Protein AF-A0A1B6JFE4-F1 (afdb_monomer)

InterPro domains:
  IPR000640 Elongation factor EFG, domain V-like [PF00679] (64-147)
  IPR006297 Elongation factor 4 [PTHR43512] (1-149)
  IPR035647 EF-G domain III/V-like [SSF54980] (64-147)
  IPR035654 Elongation factor 4, domain IV [cd03709] (66-145)

Sequence (149 aa):
GLLHLEVFNQRLEQEYGAEALMTAPSVPYRVTIKGKKNIAKYKTSELIISDPSKLPDINIINNISEPIVTGKIITPYKYMNSIMMLCGERRGLLNKTENLDESRVTLTYQLPLNEIIVDFHDKVKSLSSGFASFDYEDCGYQVSKLVKL

Mean predicted aligned error: 10.86 Å

Solvent-accessible surface area (backbone atoms only — not comparable to full-atom values): 8571 Å² total; per-residue (Å²): 109,73,72,64,52,54,57,50,49,56,47,36,38,74,75,66,72,47,84,80,85,80,70,81,87,65,62,61,29,39,37,33,56,48,55,74,72,50,32,64,71,66,73,42,56,64,45,81,42,52,49,84,84,73,58,73,61,72,92,38,50,68,48,41,23,42,43,28,24,40,33,40,36,39,32,40,58,93,36,43,66,64,52,52,51,54,37,50,76,43,69,32,44,82,74,47,79,46,75,77,50,101,59,32,33,36,39,33,28,40,28,44,43,78,54,49,77,58,67,37,68,58,49,48,24,60,72,37,76,61,62,35,48,78,48,73,43,87,63,53,69,44,84,44,94,78,74,90,127

Organism: NCBI:txid320908

Radius of gyration: 19.44 Å; Cα contacts (8 Å, |Δi|>4): 237; chains: 1; bounding box: 42×46×51 Å

pLDDT: mean 78.32, std 12.85, range [37.72, 93.81]

Nearest PDB structures (foldseek):
  2ywf-assembly1_A  TM=8.695E-01  e=1.682E-14  Aquifex aeolicus VF5
  2ywg-assembly1_A  TM=8.719E-01  e=2.518E-14  Aquifex aeolicus VF5
  2ywe-assembly1_A  TM=8.720E-01  e=4.227E-14  Aquifex aeolicus VF5
  8xsx-assembly1_CB  TM=9.341E-01  e=5.672E-07  Homo sapiens
  8q87-assembly1_A  TM=9.202E-01  e=6.364E-07  Gallus gallus

Secondary structure (DSSP, 8-state):
-HHHHHHHHHHHHHHH------PPPPP-EEEEEPSHHHHHHHSSSEEEES-GGGPPPGGGEEEEEEEEEEEEEEEEHHHHHHHHHHHHHTTPEEEEEEEEETTEEEEEEEEEHHHHTTTHHHHHHHHTTT--EEEEEEEEEEEE-----

Structure (mmCIF, N/CA/C/O backbone):
data_AF-A0A1B6JFE4-F1
#
_entry.id   AF-A0A1B6JFE4-F1
#
loop_
_atom_site.group_PDB
_atom_site.id
_atom_site.type_symbol
_atom_si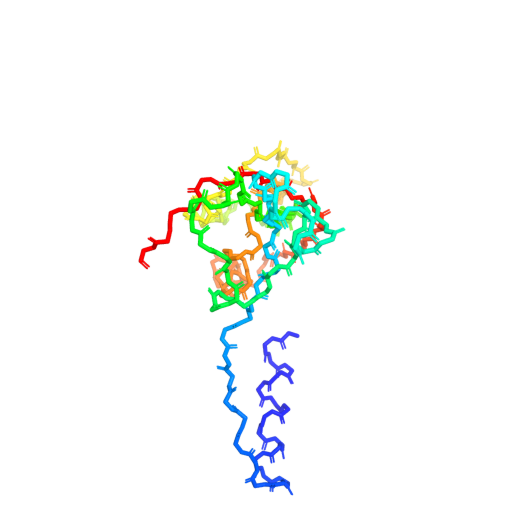te.label_atom_id
_atom_site.label_alt_id
_atom_site.label_comp_id
_atom_site.label_asym_id
_atom_site.label_entity_id
_atom_site.label_seq_id
_atom_site.pdbx_PDB_ins_code
_atom_site.Cartn_x
_atom_site.Cartn_y
_atom_site.Cartn_z
_atom_site.occupancy
_atom_site.B_iso_or_equiv
_atom_site.auth_seq_id
_atom_site.auth_comp_id
_atom_site.auth_asym_id
_atom_site.auth_atom_id
_atom_site.pdbx_PDB_model_num
ATOM 1 N N . GLY A 1 1 ? 4.859 -15.214 -3.656 1.00 51.06 1 GLY A N 1
ATOM 2 C CA . GLY A 1 1 ? 4.406 -14.521 -4.883 1.00 51.06 1 GLY A CA 1
ATOM 3 C C . GLY A 1 1 ? 3.245 -15.279 -5.497 1.00 51.06 1 GLY A C 1
ATOM 4 O O . GLY A 1 1 ? 3.147 -16.468 -5.216 1.00 51.06 1 GLY A O 1
ATOM 5 N N . LEU A 1 2 ? 2.402 -14.622 -6.305 1.00 51.53 2 LEU A N 1
ATOM 6 C CA . LEU A 1 2 ? 1.176 -15.209 -6.882 1.00 51.53 2 LEU A CA 1
ATOM 7 C C . LEU A 1 2 ? 1.411 -16.562 -7.584 1.00 51.53 2 LEU A C 1
ATOM 9 O O . LEU A 1 2 ? 0.717 -17.526 -7.286 1.00 51.53 2 LEU A O 1
ATOM 13 N N . LEU A 1 3 ? 2.487 -16.684 -8.369 1.00 56.19 3 LEU A N 1
ATOM 14 C CA . LEU A 1 3 ? 2.892 -17.937 -9.034 1.00 56.19 3 LEU A CA 1
ATOM 15 C C . LEU A 1 3 ? 3.169 -19.111 -8.079 1.00 56.19 3 LEU A C 1
ATOM 17 O O . LEU A 1 3 ? 2.919 -20.264 -8.409 1.00 56.19 3 LEU A O 1
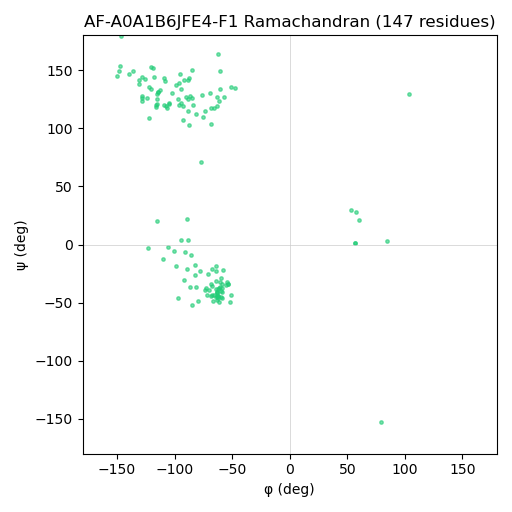ATOM 21 N N . HIS A 1 4 ? 3.694 -18.839 -6.884 1.00 60.16 4 HIS A N 1
ATOM 22 C CA . HIS A 1 4 ? 3.942 -19.889 -5.889 1.00 60.16 4 HIS A CA 1
ATOM 23 C C . HIS A 1 4 ? 2.632 -20.431 -5.304 1.00 60.16 4 HIS A C 1
ATOM 25 O O . HIS A 1 4 ? 2.576 -21.561 -4.830 1.00 60.16 4 HIS A O 1
ATOM 31 N N . LEU A 1 5 ? 1.591 -19.603 -5.330 1.00 64.06 5 LEU A N 1
ATOM 32 C CA . LEU A 1 5 ? 0.302 -19.864 -4.718 1.00 64.06 5 LEU A CA 1
ATOM 33 C C . LEU A 1 5 ? -0.605 -20.653 -5.679 1.00 64.06 5 LEU A C 1
ATOM 35 O O . LEU A 1 5 ? -1.264 -21.595 -5.250 1.00 64.06 5 LEU A O 1
ATOM 39 N N . GLU A 1 6 ? -0.537 -20.374 -6.985 1.00 62.72 6 GLU A N 1
ATOM 40 C CA . GLU A 1 6 ? -1.214 -21.175 -8.020 1.00 62.72 6 GLU A CA 1
ATOM 41 C C . GLU A 1 6 ? -0.701 -22.617 -8.080 1.00 62.72 6 GLU A C 1
ATOM 43 O O . GLU A 1 6 ? -1.493 -23.558 -8.058 1.00 62.72 6 GLU A O 1
ATOM 48 N N . VAL A 1 7 ? 0.623 -22.811 -8.091 1.00 71.69 7 VAL A N 1
ATOM 49 C CA . VAL A 1 7 ? 1.217 -24.160 -8.123 1.00 71.69 7 VAL A CA 1
ATOM 50 C C . VAL A 1 7 ? 0.866 -24.941 -6.854 1.00 71.69 7 VAL A C 1
ATOM 52 O O . VAL A 1 7 ? 0.582 -26.136 -6.926 1.00 71.69 7 VAL A O 1
ATOM 55 N N . PHE A 1 8 ? 0.843 -24.274 -5.695 1.00 73.38 8 PHE A N 1
ATOM 56 C CA . PHE A 1 8 ? 0.441 -24.887 -4.430 1.00 73.38 8 PHE A CA 1
ATOM 57 C C . PHE A 1 8 ? -1.023 -25.343 -4.453 1.00 73.38 8 PHE A C 1
ATOM 59 O O . PHE A 1 8 ? -1.299 -26.479 -4.077 1.00 73.38 8 PHE A O 1
ATOM 66 N N . ASN A 1 9 ? -1.937 -24.513 -4.968 1.00 66.75 9 ASN A N 1
ATOM 67 C CA . ASN A 1 9 ? -3.346 -24.882 -5.130 1.00 66.75 9 ASN A CA 1
ATOM 68 C C . ASN A 1 9 ? -3.529 -26.059 -6.088 1.00 66.75 9 ASN A C 1
ATOM 70 O O . ASN A 1 9 ? -4.213 -27.019 -5.746 1.00 66.75 9 ASN A O 1
ATOM 74 N N . GLN A 1 10 ? -2.865 -26.031 -7.247 1.00 73.44 10 GLN A N 1
ATOM 75 C CA . GLN A 1 10 ? -2.969 -27.110 -8.228 1.00 73.44 10 GLN A CA 1
ATOM 76 C C . GLN A 1 10 ? -2.497 -28.452 -7.649 1.00 73.44 10 GLN A C 1
ATOM 78 O O . GLN A 1 10 ? -3.090 -29.494 -7.927 1.00 73.44 10 GLN A O 1
ATOM 83 N N . ARG A 1 11 ? -1.4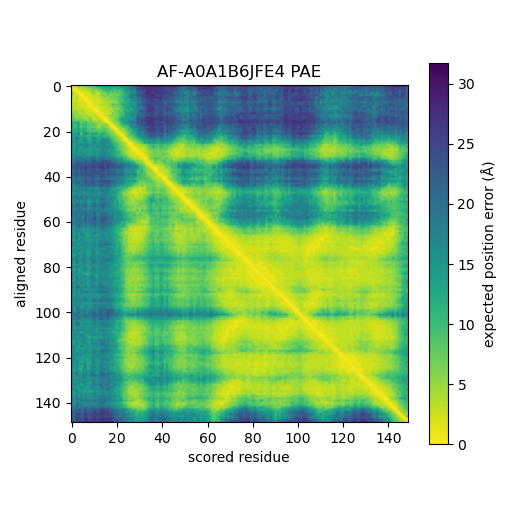54 -28.439 -6.807 1.00 77.00 11 ARG A N 1
ATOM 84 C CA . ARG A 1 11 ? -0.998 -29.644 -6.097 1.00 77.00 11 ARG A CA 1
ATOM 85 C C . ARG A 1 11 ? -1.994 -30.088 -5.023 1.00 77.00 11 ARG A C 1
ATOM 87 O O . ARG A 1 11 ? -2.215 -31.283 -4.887 1.00 77.00 11 ARG A O 1
ATOM 94 N N . LEU A 1 12 ? -2.602 -29.159 -4.285 1.00 77.12 12 LEU A N 1
ATOM 95 C CA . LEU A 1 12 ? -3.586 -29.456 -3.235 1.00 77.12 12 LEU A CA 1
ATOM 96 C C . LEU A 1 12 ? -4.848 -30.122 -3.793 1.00 77.12 12 LEU A C 1
ATOM 98 O O . LEU A 1 12 ? -5.339 -31.101 -3.230 1.00 77.12 12 LEU A O 1
ATOM 102 N N . GLU A 1 13 ? -5.318 -29.632 -4.935 1.00 74.50 13 GLU A N 1
ATOM 103 C CA . GLU A 1 13 ? -6.483 -30.172 -5.630 1.00 74.50 13 GLU A CA 1
ATOM 104 C C . GLU A 1 13 ? -6.192 -31.571 -6.196 1.00 74.50 13 GLU A C 1
ATOM 106 O O . GLU A 1 13 ? -6.980 -32.497 -6.006 1.00 74.50 13 GLU A O 1
ATOM 111 N N . GLN A 1 14 ? -5.017 -31.761 -6.814 1.00 75.44 14 GLN A N 1
ATOM 112 C CA . GLN A 1 14 ? -4.618 -33.045 -7.402 1.00 75.44 14 GLN A CA 1
ATOM 113 C C . GLN A 1 14 ? -4.244 -34.119 -6.372 1.00 75.44 14 GLN A C 1
ATOM 115 O O . GLN A 1 14 ? -4.541 -35.291 -6.593 1.00 75.44 14 GLN A O 1
ATOM 120 N N . GLU A 1 15 ? -3.561 -33.757 -5.282 1.00 80.06 15 GLU A N 1
ATOM 121 C CA . GLU A 1 15 ? -3.053 -34.727 -4.300 1.00 80.06 15 GLU A CA 1
ATOM 122 C C . GLU A 1 15 ? -4.033 -34.993 -3.149 1.00 80.06 15 GLU A C 1
ATOM 124 O O . GLU A 1 15 ? -4.052 -36.105 -2.622 1.00 80.06 15 GLU A O 1
ATOM 129 N N . TYR A 1 16 ? -4.858 -34.012 -2.761 1.00 74.44 16 TYR A N 1
ATOM 130 C CA . TYR A 1 16 ? -5.706 -34.106 -1.563 1.00 74.44 16 TYR A CA 1
ATOM 131 C C . TYR A 1 16 ? -7.202 -33.906 -1.837 1.00 74.44 16 TYR A C 1
ATOM 133 O O . TYR A 1 16 ? -7.998 -34.034 -0.907 1.00 74.44 16 TYR A O 1
ATOM 141 N N . GLY A 1 17 ? -7.607 -33.606 -3.080 1.00 68.75 17 GLY A N 1
ATOM 142 C CA . GLY A 1 17 ? -9.016 -33.397 -3.442 1.00 68.75 17 GLY A CA 1
ATOM 143 C C . GLY A 1 17 ? -9.684 -32.248 -2.679 1.00 68.75 17 GLY A C 1
ATOM 144 O O . GLY A 1 17 ? -10.904 -32.236 -2.529 1.00 68.75 17 GLY A O 1
ATOM 145 N N . ALA A 1 18 ? -8.887 -31.319 -2.144 1.00 59.94 18 ALA A N 1
ATOM 146 C CA . ALA A 1 18 ? -9.358 -30.197 -1.349 1.00 59.94 18 ALA A CA 1
ATOM 147 C C . ALA A 1 18 ? -9.307 -28.914 -2.183 1.00 59.94 18 ALA A C 1
ATOM 149 O O . ALA A 1 18 ? -8.249 -28.511 -2.664 1.00 59.94 18 ALA A O 1
ATOM 150 N N . GLU A 1 19 ? -10.462 -28.271 -2.326 1.00 51.56 19 GLU A N 1
ATOM 151 C CA . GLU A 1 19 ? -10.620 -27.008 -3.040 1.00 51.56 19 GLU A CA 1
ATOM 152 C C . GLU A 1 19 ? -10.373 -25.846 -2.066 1.00 51.56 19 GLU A C 1
ATOM 154 O O . GLU A 1 19 ? -11.088 -25.667 -1.074 1.00 51.56 19 GLU A O 1
ATOM 159 N N . ALA A 1 20 ? -9.316 -25.070 -2.302 1.00 54.72 20 ALA A N 1
ATOM 160 C CA . ALA A 1 20 ? -8.975 -23.930 -1.460 1.00 54.72 20 ALA A CA 1
ATOM 161 C C . ALA A 1 20 ? -9.716 -22.674 -1.944 1.00 54.72 20 ALA A C 1
ATOM 163 O O . ALA A 1 20 ? -9.315 -22.027 -2.911 1.00 54.72 20 ALA A O 1
ATOM 164 N N . LEU A 1 21 ? -10.786 -22.292 -1.241 1.00 48.03 21 LEU A N 1
ATOM 165 C CA . LEU A 1 21 ? -11.446 -21.000 -1.441 1.00 48.03 21 LEU A CA 1
ATOM 166 C C . LEU A 1 21 ? -10.523 -19.871 -0.969 1.00 48.03 21 LEU A C 1
ATOM 168 O O . LEU A 1 21 ? -10.376 -19.615 0.227 1.00 48.03 21 LEU A O 1
ATOM 172 N N . MET A 1 22 ? -9.900 -19.179 -1.919 1.00 50.97 22 MET A N 1
ATOM 173 C CA . MET A 1 22 ? -9.093 -18.001 -1.628 1.00 50.97 22 MET A CA 1
ATOM 174 C C . MET A 1 22 ? -9.977 -16.770 -1.456 1.00 50.97 22 MET A C 1
ATOM 176 O O . MET A 1 22 ? -10.557 -16.254 -2.409 1.00 50.97 22 MET A O 1
ATOM 180 N N . THR A 1 23 ? -10.038 -16.255 -0.234 1.00 53.09 23 THR A N 1
ATOM 181 C CA . THR A 1 23 ? -10.581 -14.923 0.035 1.00 53.09 23 THR A CA 1
ATOM 182 C C . THR A 1 23 ? -9.497 -13.872 -0.166 1.00 53.09 23 THR A C 1
ATOM 184 O O . THR A 1 23 ? -8.318 -14.142 0.075 1.00 53.09 23 THR A O 1
ATOM 187 N N . ALA A 1 24 ? -9.885 -12.657 -0.557 1.00 59.00 24 ALA A N 1
ATOM 188 C CA . ALA A 1 24 ? -8.949 -11.542 -0.644 1.00 59.00 24 ALA A CA 1
ATOM 189 C C . ALA A 1 24 ? -8.160 -11.396 0.676 1.00 59.00 24 ALA A C 1
ATOM 191 O O . ALA A 1 24 ? -8.757 -11.497 1.759 1.00 59.00 24 ALA A O 1
ATOM 192 N N . PRO A 1 25 ? -6.832 -11.186 0.616 1.00 64.62 25 PRO A N 1
ATOM 193 C CA . PRO A 1 25 ? -6.041 -10.979 1.817 1.00 64.62 25 PRO A CA 1
ATOM 194 C C . PRO A 1 25 ? -6.611 -9.781 2.578 1.00 64.62 25 PRO A C 1
ATOM 196 O O . PRO A 1 25 ? -6.833 -8.715 2.011 1.00 64.62 25 PRO A O 1
ATOM 199 N N . SER A 1 26 ? -6.907 -9.969 3.861 1.00 66.38 26 SER A N 1
ATOM 200 C CA . SER A 1 26 ? -7.451 -8.902 4.699 1.00 66.38 26 SER A CA 1
ATOM 201 C C . SER A 1 26 ? -6.323 -8.209 5.450 1.00 66.38 26 SER A C 1
ATOM 203 O O . SER A 1 26 ? -5.451 -8.867 6.021 1.00 66.38 26 SER A O 1
ATOM 205 N N . VAL A 1 27 ? -6.333 -6.877 5.458 1.00 78.25 27 VAL A N 1
ATOM 206 C CA . VAL A 1 27 ? -5.355 -6.093 6.216 1.00 78.25 27 VAL A CA 1
ATOM 207 C C . VAL A 1 27 ? -5.838 -5.876 7.655 1.00 78.25 27 VAL A C 1
ATOM 209 O O . VAL A 1 27 ? -7.035 -5.688 7.882 1.00 78.25 27 VAL A O 1
ATOM 212 N N . PRO A 1 28 ? -4.938 -5.896 8.652 1.00 80.12 28 PRO A N 1
ATOM 213 C CA . PRO A 1 28 ? -5.306 -5.601 10.028 1.00 80.12 28 PRO A CA 1
ATOM 2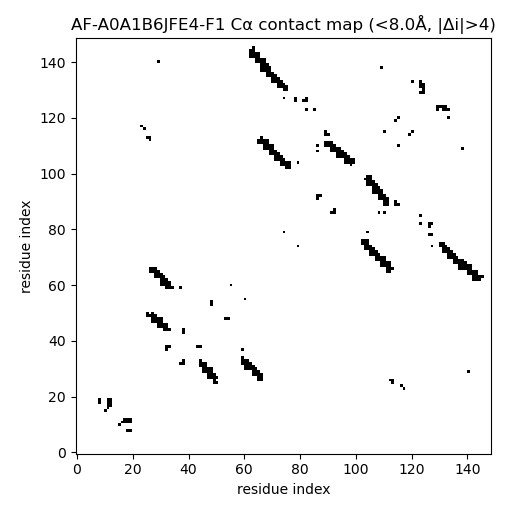14 C C . PRO A 1 28 ? -5.559 -4.099 10.192 1.00 80.12 28 PRO A C 1
ATOM 216 O O . PRO A 1 28 ? -4.640 -3.293 10.089 1.00 80.12 28 PRO A O 1
ATOM 219 N N . TYR A 1 29 ? -6.794 -3.712 10.494 1.00 81.88 29 TYR A N 1
ATOM 220 C CA . TYR A 1 29 ? -7.145 -2.342 10.863 1.00 81.88 29 TYR A CA 1
ATOM 221 C C . TYR A 1 29 ? -6.988 -2.140 12.368 1.00 81.88 29 TYR A C 1
ATOM 223 O O . TYR A 1 29 ? -7.336 -3.012 13.165 1.00 81.88 29 TYR A O 1
ATOM 231 N N . ARG A 1 30 ? -6.501 -0.971 12.784 1.00 81.88 30 ARG A N 1
ATOM 232 C CA . ARG A 1 30 ? -6.498 -0.572 14.197 1.00 81.88 30 ARG A CA 1
ATOM 233 C C . ARG A 1 30 ? -7.692 0.316 14.478 1.00 81.88 30 ARG A C 1
ATOM 235 O O . ARG A 1 30 ? -7.874 1.335 13.829 1.00 81.88 30 ARG A O 1
ATOM 242 N N . VAL A 1 31 ? -8.494 -0.059 15.462 1.00 81.00 31 VAL A N 1
ATOM 243 C CA . VAL A 1 31 ? -9.698 0.672 15.846 1.00 81.00 31 VAL A CA 1
ATOM 244 C C . VAL A 1 31 ? -9.531 1.187 17.265 1.00 81.00 31 VAL A C 1
ATOM 246 O O . VAL A 1 31 ? -9.364 0.411 18.207 1.00 81.00 31 VAL A O 1
ATOM 249 N N . THR A 1 32 ? -9.592 2.505 17.425 1.00 78.81 32 THR A N 1
ATOM 250 C CA . THR A 1 32 ? -9.591 3.151 18.739 1.00 78.81 32 THR A CA 1
ATOM 251 C C . THR A 1 32 ? -11.027 3.263 19.236 1.00 78.81 32 THR A C 1
ATOM 253 O O . THR A 1 32 ? -11.875 3.836 18.551 1.00 78.81 32 THR A O 1
ATOM 256 N N . ILE A 1 33 ? -11.313 2.750 20.433 1.00 78.81 33 ILE A N 1
ATOM 257 C CA . ILE A 1 33 ? -12.666 2.743 21.011 1.00 78.81 33 ILE A CA 1
ATOM 258 C C . ILE A 1 33 ? -12.892 3.994 21.871 1.00 78.81 33 ILE A C 1
ATOM 260 O O . ILE A 1 33 ? -12.020 4.409 22.635 1.00 78.81 33 ILE A O 1
ATOM 264 N N . LYS A 1 34 ? -14.096 4.572 21.813 1.00 72.81 34 LYS A N 1
ATOM 265 C CA . LYS A 1 34 ? -14.549 5.669 22.677 1.00 72.81 34 LYS A CA 1
ATOM 266 C C . LYS A 1 34 ? -15.411 5.153 23.839 1.00 72.81 34 LYS A C 1
ATOM 268 O O . LYS A 1 34 ? -16.318 4.336 23.669 1.00 72.81 34 LYS A O 1
ATOM 273 N N . GLY A 1 35 ? -15.171 5.703 25.032 1.00 64.25 35 GLY A N 1
ATOM 274 C CA . GLY A 1 35 ? -16.034 5.556 26.212 1.00 64.25 35 GLY A CA 1
ATOM 275 C C . GLY A 1 35 ? -15.520 4.584 27.284 1.00 64.25 35 GLY A C 1
ATOM 276 O O . GLY A 1 35 ? -15.227 3.422 27.011 1.00 64.25 35 GLY A O 1
ATOM 277 N N . LYS A 1 36 ? -15.491 5.043 28.548 1.00 60.50 36 LYS A N 1
ATOM 278 C CA . LYS A 1 36 ? -14.998 4.281 29.719 1.00 60.50 36 LYS A CA 1
ATOM 279 C C . LYS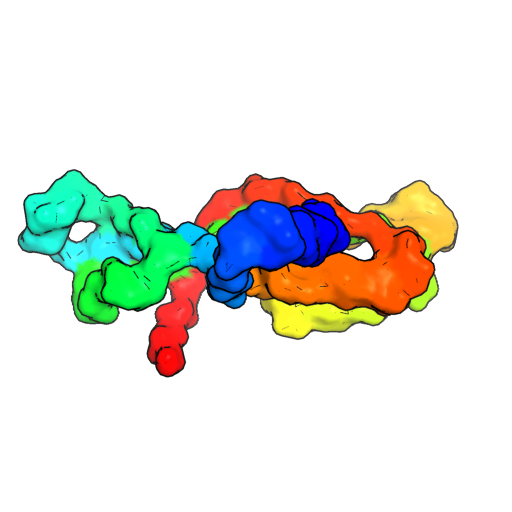 A 1 36 ? -15.693 2.922 29.918 1.00 60.50 36 LYS A C 1
ATOM 281 O O . LYS A 1 36 ? -15.036 1.967 30.313 1.00 60.50 36 LYS A O 1
ATOM 286 N N . LYS A 1 37 ? -16.994 2.812 29.608 1.00 60.66 37 LYS A N 1
ATOM 287 C CA . LYS A 1 37 ? -17.754 1.545 29.697 1.00 60.66 37 LYS A CA 1
ATOM 288 C C . LYS A 1 37 ? -17.299 0.503 28.666 1.00 60.66 37 LYS A C 1
ATOM 290 O O . LYS A 1 37 ? -17.258 -0.680 28.980 1.00 60.66 37 LYS A O 1
ATOM 295 N N . ASN A 1 38 ? -16.915 0.936 27.466 1.00 59.50 38 ASN A N 1
ATOM 296 C CA . ASN A 1 38 ? -16.466 0.036 26.403 1.00 59.50 38 ASN A CA 1
ATOM 297 C C . ASN A 1 38 ? -14.999 -0.362 26.585 1.00 59.50 38 ASN A C 1
ATOM 299 O O . ASN A 1 38 ? -14.668 -1.525 26.392 1.00 59.50 38 ASN A O 1
ATOM 303 N N . ILE A 1 39 ? -14.148 0.556 27.058 1.00 60.12 39 ILE A N 1
ATOM 304 C CA . ILE A 1 39 ? -12.757 0.247 27.435 1.00 60.12 39 ILE A CA 1
ATOM 305 C C . ILE A 1 39 ? -12.727 -0.776 28.585 1.00 60.12 39 ILE A C 1
ATOM 307 O O . ILE A 1 39 ? -11.918 -1.696 28.566 1.00 60.12 39 ILE A O 1
ATOM 311 N N . ALA A 1 40 ? -13.658 -0.692 29.544 1.00 60.09 40 ALA A N 1
ATOM 312 C CA . ALA A 1 40 ? -13.809 -1.706 30.591 1.00 60.09 40 ALA A CA 1
ATOM 313 C C . ALA A 1 40 ? -14.317 -3.063 30.055 1.00 60.09 40 ALA A C 1
ATOM 315 O O . ALA A 1 40 ? -13.901 -4.108 30.550 1.00 60.09 40 ALA A O 1
ATOM 316 N N . LYS A 1 41 ? -15.183 -3.059 29.028 1.00 61.34 41 LYS A N 1
ATOM 317 C CA . LYS A 1 41 ? -15.721 -4.274 28.387 1.00 61.34 41 LYS A CA 1
ATOM 318 C C . LYS A 1 41 ? -14.677 -5.004 27.536 1.00 61.34 41 LYS A C 1
ATOM 320 O O . LYS A 1 41 ? -14.585 -6.224 27.611 1.00 61.34 41 LYS A O 1
ATOM 325 N N . TYR A 1 42 ? -13.889 -4.269 26.753 1.00 61.91 42 TYR A N 1
ATOM 326 C CA . TYR A 1 42 ? -12.853 -4.830 25.879 1.00 61.91 42 TYR A CA 1
ATOM 327 C C . TYR A 1 42 ? -11.475 -4.925 26.551 1.00 61.91 42 TYR A C 1
ATOM 329 O O . TYR A 1 42 ? -10.560 -5.493 25.966 1.00 61.91 42 TYR A O 1
ATOM 337 N N . LYS A 1 43 ? -11.313 -4.386 27.771 1.00 64.62 43 LYS A N 1
ATOM 338 C CA . LYS A 1 43 ? -10.051 -4.282 28.540 1.00 64.62 43 LYS A CA 1
ATOM 339 C C . LYS A 1 43 ? -8.899 -3.552 27.832 1.00 64.62 43 LYS A C 1
ATOM 341 O O . LYS A 1 43 ? -7.829 -3.413 28.414 1.00 64.62 43 LYS A O 1
ATOM 346 N N . THR A 1 44 ? -9.114 -3.060 26.616 1.00 66.56 44 THR A N 1
ATOM 347 C CA . THR A 1 44 ? -8.144 -2.327 25.802 1.00 66.56 44 THR A CA 1
ATOM 348 C C . THR A 1 44 ? -8.814 -1.114 25.160 1.00 66.56 44 THR A C 1
ATOM 350 O O . THR A 1 44 ? -10.017 -1.120 24.884 1.00 66.56 44 THR A O 1
ATOM 353 N N . SER A 1 45 ? -8.039 -0.054 24.939 1.00 70.31 45 SER A N 1
ATOM 354 C CA . SER A 1 45 ? -8.447 1.135 24.182 1.00 70.31 45 SER A CA 1
ATOM 355 C C . SER A 1 45 ? -8.306 0.954 22.668 1.00 70.31 45 SER A C 1
ATOM 357 O O . SER A 1 45 ? -8.912 1.709 21.907 1.00 70.31 45 SER A O 1
ATOM 359 N N . GLU A 1 46 ? -7.528 -0.042 22.240 1.00 71.06 46 GLU A N 1
ATOM 360 C CA . GLU A 1 46 ? -7.198 -0.311 20.841 1.00 71.06 46 GLU A CA 1
ATOM 361 C C . GLU A 1 46 ? -7.478 -1.775 20.498 1.00 71.06 46 GLU A C 1
ATOM 363 O O . GLU A 1 46 ? -7.003 -2.685 21.181 1.00 71.06 46 GLU A O 1
ATOM 368 N N . 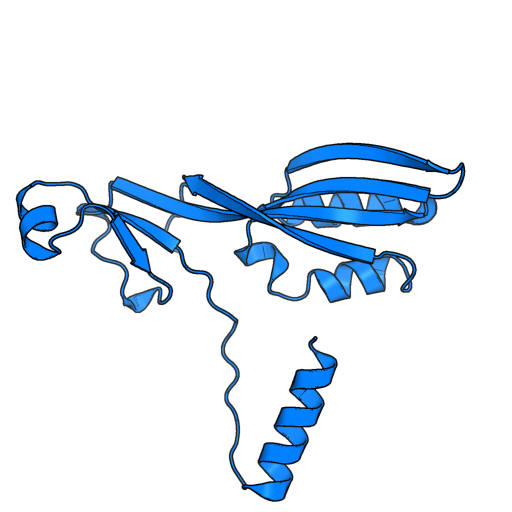LEU A 1 47 ? -8.247 -1.998 19.434 1.00 78.12 47 LEU A N 1
ATOM 369 C CA . LEU A 1 47 ? -8.531 -3.320 18.883 1.00 78.12 47 LEU A CA 1
ATOM 370 C C . LEU A 1 47 ? -7.881 -3.447 17.510 1.00 78.12 47 LEU A C 1
ATOM 372 O O . LEU A 1 47 ? -8.033 -2.566 16.666 1.00 78.12 47 LEU A O 1
ATOM 376 N N . ILE A 1 48 ? -7.190 -4.561 17.280 1.00 79.62 48 ILE A N 1
ATOM 377 C CA . ILE A 1 48 ? -6.713 -4.937 15.950 1.00 79.62 48 ILE A CA 1
ATOM 378 C C . ILE A 1 48 ? -7.778 -5.836 15.332 1.00 79.62 48 ILE A C 1
ATOM 380 O O . ILE A 1 48 ? -8.104 -6.890 15.877 1.00 79.62 48 ILE A O 1
ATOM 384 N N . ILE A 1 49 ? -8.335 -5.399 14.211 1.00 78.38 49 ILE A N 1
ATOM 385 C CA . ILE A 1 49 ? -9.432 -6.061 13.522 1.00 78.38 49 ILE A CA 1
ATOM 386 C C . ILE A 1 49 ? -8.977 -6.374 12.106 1.00 78.38 49 ILE A C 1
ATOM 388 O O . ILE A 1 49 ? -8.828 -5.483 11.279 1.00 78.38 49 ILE A O 1
ATOM 392 N N . SER A 1 50 ? -8.756 -7.652 11.835 1.00 73.12 50 SER A N 1
ATOM 393 C CA . SER A 1 50 ? -8.509 -8.163 10.486 1.00 73.12 50 SER A CA 1
ATOM 394 C C . SER A 1 50 ? -9.796 -8.546 9.758 1.00 73.12 50 SER A C 1
ATOM 396 O O . SER A 1 50 ? -9.798 -8.599 8.537 1.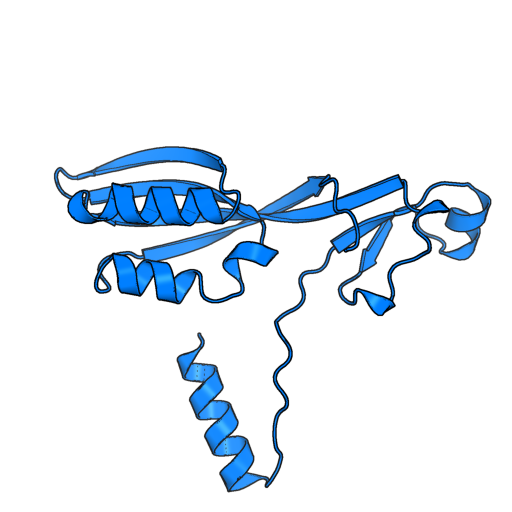00 73.12 50 SER A O 1
ATOM 398 N N . ASP A 1 51 ? -10.891 -8.792 10.486 1.00 70.44 51 ASP A N 1
ATOM 399 C CA . ASP A 1 51 ? -12.165 -9.220 9.906 1.00 70.44 51 ASP A CA 1
ATOM 400 C C . ASP A 1 51 ? -13.214 -8.099 9.982 1.00 70.44 51 ASP A C 1
ATOM 402 O O . ASP A 1 51 ? -13.567 -7.672 11.089 1.00 70.44 51 ASP A O 1
ATOM 406 N N . PRO A 1 52 ? -13.759 -7.630 8.847 1.00 68.88 52 PRO A N 1
ATOM 407 C CA . PRO A 1 52 ? -14.726 -6.535 8.832 1.00 68.88 52 PRO A CA 1
ATOM 408 C C . PRO A 1 52 ? -16.043 -6.870 9.553 1.00 68.88 52 PRO A C 1
ATOM 410 O O . PRO A 1 52 ? -16.771 -5.956 9.942 1.00 68.88 52 PRO A O 1
ATOM 413 N N . SER A 1 53 ? -16.353 -8.149 9.788 1.00 70.31 53 SER A N 1
ATOM 414 C CA . SER A 1 53 ? -17.539 -8.579 10.546 1.00 70.31 53 SER A CA 1
ATOM 415 C C . SER A 1 53 ? -17.354 -8.422 12.054 1.00 70.31 53 SER A C 1
ATOM 417 O O . SER A 1 53 ? -18.330 -8.315 12.793 1.00 70.31 53 SER A O 1
ATOM 419 N N . LYS A 1 54 ? -16.102 -8.389 12.524 1.00 71.19 54 LYS A N 1
ATOM 420 C CA . LYS A 1 54 ? -15.752 -8.191 13.938 1.00 71.19 54 LYS A CA 1
ATOM 421 C C . LYS A 1 54 ? -15.614 -6.714 14.313 1.00 71.19 54 LYS A C 1
ATOM 423 O O . LYS A 1 54 ? -15.254 -6.416 15.452 1.00 71.19 54 LYS A O 1
ATOM 428 N N . LEU A 1 55 ? -15.892 -5.797 13.381 1.00 70.06 55 LEU A N 1
ATOM 429 C CA . LEU A 1 55 ? -15.916 -4.363 13.657 1.00 70.06 55 LEU A CA 1
ATOM 430 C C . LEU A 1 55 ? -16.992 -4.046 14.711 1.00 70.06 55 LEU A C 1
ATOM 432 O O . LEU A 1 55 ? -18.162 -4.370 14.497 1.00 70.06 55 LEU A O 1
ATOM 436 N N . PRO A 1 56 ? -16.626 -3.407 15.836 1.00 70.06 56 PRO A N 1
ATOM 437 C CA . PRO A 1 56 ? -17.598 -2.904 16.792 1.00 70.06 56 PRO A CA 1
ATOM 438 C C . PRO A 1 56 ? -18.506 -1.833 16.166 1.00 70.06 56 PRO A C 1
ATOM 440 O O . PRO A 1 56 ? -18.181 -1.247 15.135 1.00 70.06 56 PRO A O 1
ATOM 443 N N . ASP A 1 57 ? -19.633 -1.545 16.820 1.00 73.31 57 ASP A N 1
ATOM 444 C CA . ASP A 1 57 ? -20.558 -0.482 16.415 1.00 73.31 57 ASP A CA 1
ATOM 445 C C . ASP A 1 57 ? -19.843 0.845 16.110 1.00 73.31 57 ASP A C 1
ATOM 447 O O . ASP A 1 57 ? -19.039 1.329 16.907 1.00 73.31 57 ASP A O 1
ATOM 451 N N . ILE A 1 58 ? -20.204 1.496 15.001 1.00 70.25 58 ILE A N 1
ATOM 452 C CA . ILE A 1 58 ? -19.635 2.793 14.584 1.00 70.25 58 ILE A CA 1
ATOM 453 C C . ILE A 1 58 ? -19.756 3.852 15.692 1.00 70.25 58 ILE A C 1
ATOM 455 O O . ILE A 1 58 ? -18.856 4.667 15.868 1.00 70.25 58 ILE A O 1
ATOM 459 N N . ASN A 1 59 ? -20.815 3.794 16.506 1.00 70.94 59 ASN A N 1
ATOM 460 C CA . ASN A 1 59 ? -21.027 4.711 17.632 1.00 70.94 59 ASN A CA 1
ATOM 461 C C . ASN A 1 59 ? -19.971 4.601 18.743 1.00 70.94 59 ASN A C 1
ATOM 463 O O . ASN A 1 59 ? -19.795 5.541 19.520 1.00 70.94 59 ASN A O 1
ATOM 467 N N . ILE A 1 60 ? -19.285 3.459 18.853 1.00 73.75 60 ILE A N 1
ATOM 468 C CA . ILE A 1 60 ? -18.229 3.246 19.849 1.00 73.75 60 ILE A CA 1
ATOM 469 C C . ILE A 1 60 ? -16.828 3.406 19.258 1.00 73.75 60 ILE A C 1
ATOM 471 O O . ILE A 1 60 ? -15.857 3.394 20.011 1.00 73.75 60 ILE A O 1
ATOM 475 N N . ILE A 1 61 ? -16.705 3.596 17.945 1.00 74.38 61 ILE A N 1
ATOM 476 C CA . ILE A 1 61 ? -15.431 3.818 17.265 1.00 74.38 61 ILE A CA 1
ATOM 477 C C . ILE A 1 61 ? -15.078 5.306 17.326 1.00 74.38 61 ILE A C 1
ATOM 479 O O . ILE A 1 61 ? -15.863 6.168 16.947 1.00 74.38 61 ILE A O 1
ATOM 483 N N . ASN A 1 62 ? -13.879 5.615 17.818 1.00 76.12 62 ASN A N 1
ATOM 484 C CA . ASN A 1 62 ? -13.326 6.964 17.775 1.00 76.12 62 ASN A CA 1
ATOM 485 C C . ASN A 1 62 ? -12.626 7.221 16.440 1.00 76.12 62 ASN A C 1
ATOM 487 O O . ASN A 1 62 ? -12.913 8.212 15.784 1.00 76.12 62 ASN A O 1
ATOM 491 N N . ASN A 1 63 ? -11.711 6.323 16.064 1.00 76.50 63 ASN A N 1
ATOM 492 C CA . ASN A 1 63 ? -10.909 6.401 14.848 1.00 76.50 63 ASN A CA 1
ATOM 493 C C . ASN A 1 63 ? -10.595 4.992 14.339 1.00 76.50 63 ASN A C 1
ATOM 495 O O . ASN A 1 63 ? -10.442 4.061 15.134 1.00 76.50 63 ASN A O 1
ATOM 499 N N . ILE A 1 64 ? -10.462 4.869 13.021 1.00 81.00 64 ILE A N 1
ATOM 500 C CA . ILE A 1 64 ? -9.963 3.673 12.347 1.00 81.00 64 ILE A CA 1
ATOM 501 C C . ILE A 1 64 ? -8.646 4.066 11.685 1.00 81.00 64 ILE A C 1
ATOM 503 O O . ILE A 1 64 ? -8.564 5.088 11.006 1.00 81.00 64 ILE A O 1
ATOM 507 N N . SER A 1 65 ? -7.615 3.266 11.896 1.00 84.12 65 SER A N 1
ATOM 508 C CA . SER A 1 65 ? -6.312 3.441 11.280 1.00 84.12 65 SER A CA 1
ATOM 509 C C . SER A 1 65 ? -6.031 2.262 10.365 1.00 84.12 65 SER A C 1
ATOM 511 O O . SER A 1 65 ? -6.158 1.103 10.772 1.00 84.12 65 SER A O 1
ATOM 513 N N . GLU A 1 66 ? -5.647 2.565 9.131 1.00 86.50 66 GLU A N 1
ATOM 514 C CA . GLU A 1 66 ? -5.204 1.571 8.159 1.00 86.50 66 GLU A CA 1
ATOM 515 C C . GLU A 1 66 ? -3.671 1.463 8.175 1.00 86.50 66 GLU A C 1
ATOM 517 O O . GLU A 1 66 ? -2.990 2.456 8.460 1.00 86.50 66 GLU A O 1
ATOM 522 N N . PRO A 1 67 ? -3.113 0.266 7.931 1.00 87.12 67 PRO A N 1
ATOM 523 C CA . PRO A 1 67 ? -1.675 0.099 7.794 1.00 87.12 67 PRO A CA 1
ATOM 524 C C . PRO A 1 67 ? -1.200 0.763 6.499 1.00 87.12 67 PRO A C 1
ATOM 526 O O . PRO A 1 67 ? -1.762 0.538 5.423 1.00 87.12 67 PRO A O 1
ATOM 529 N N . ILE A 1 68 ? -0.159 1.580 6.615 1.00 90.06 68 ILE A N 1
ATOM 530 C CA . ILE A 1 68 ? 0.502 2.252 5.499 1.00 90.06 68 ILE A CA 1
ATOM 531 C C . ILE A 1 68 ? 1.862 1.611 5.295 1.00 90.06 68 ILE A C 1
ATOM 533 O O . ILE A 1 68 ? 2.566 1.285 6.251 1.00 90.06 68 ILE A O 1
ATOM 537 N N . VAL A 1 69 ? 2.261 1.488 4.038 1.00 91.62 69 VAL A N 1
ATOM 538 C CA . VAL A 1 69 ? 3.606 1.069 3.672 1.00 91.62 69 VAL A CA 1
ATOM 539 C C . VAL A 1 69 ? 4.309 2.150 2.872 1.00 91.62 69 VAL A C 1
ATOM 541 O O . VAL A 1 69 ? 3.685 2.935 2.155 1.00 91.62 69 VAL A O 1
ATOM 544 N N . THR A 1 70 ? 5.629 2.164 2.975 1.00 93.19 70 THR A N 1
ATOM 545 C CA . THR A 1 70 ? 6.484 2.918 2.068 1.00 93.19 70 THR A CA 1
ATOM 546 C C . THR A 1 70 ? 6.898 1.989 0.938 1.00 93.19 70 THR A C 1
ATOM 548 O O . THR A 1 70 ? 7.683 1.069 1.138 1.00 93.19 70 THR A O 1
ATOM 551 N N . GLY A 1 71 ? 6.331 2.207 -0.242 1.00 91.88 71 GLY A N 1
ATOM 552 C CA . GLY A 1 71 ? 6.646 1.494 -1.468 1.00 91.88 71 GLY A CA 1
ATOM 553 C C . GLY A 1 71 ? 7.771 2.174 -2.244 1.00 91.88 71 GLY A C 1
ATOM 554 O O . GLY A 1 71 ? 7.674 3.358 -2.567 1.00 91.88 71 GLY A O 1
ATOM 555 N N . LYS A 1 72 ? 8.818 1.429 -2.586 1.00 93.00 72 LYS A N 1
ATOM 556 C CA . LYS A 1 72 ? 9.930 1.861 -3.430 1.00 93.00 72 LYS A CA 1
ATOM 557 C C . LYS A 1 72 ? 9.819 1.189 -4.793 1.00 93.00 72 LYS A C 1
ATOM 559 O O . LYS A 1 72 ? 9.855 -0.034 -4.895 1.00 93.00 72 LYS A O 1
ATOM 564 N N . ILE A 1 73 ? 9.688 1.990 -5.845 1.00 92.25 73 ILE A N 1
ATOM 565 C CA . ILE A 1 73 ? 9.565 1.515 -7.223 1.00 92.25 73 ILE A CA 1
ATOM 566 C C . ILE A 1 73 ? 10.774 1.986 -8.016 1.00 92.25 73 ILE A C 1
ATOM 568 O O . ILE A 1 73 ? 11.003 3.186 -8.140 1.00 92.25 73 ILE A O 1
ATOM 572 N N . ILE A 1 74 ? 11.527 1.050 -8.581 1.00 92.44 74 ILE A N 1
ATOM 573 C CA . ILE A 1 74 ? 12.652 1.343 -9.470 1.00 92.44 74 ILE A CA 1
ATOM 574 C C . ILE A 1 74 ? 12.195 1.041 -10.885 1.00 92.44 74 ILE A C 1
ATOM 576 O O . ILE A 1 74 ? 11.810 -0.087 -11.171 1.00 92.44 74 ILE A O 1
ATOM 580 N N . THR A 1 75 ? 12.225 2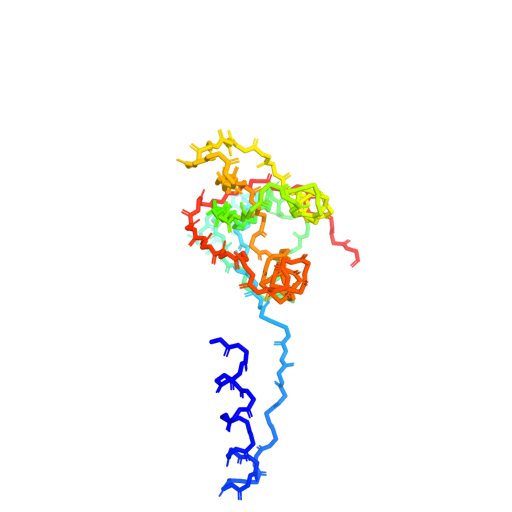.031 -11.771 1.00 92.00 75 THR A N 1
ATOM 581 C CA . THR A 1 75 ? 11.764 1.875 -13.154 1.00 92.00 75 THR A CA 1
ATOM 582 C C . THR A 1 75 ? 12.567 2.758 -14.110 1.00 92.00 75 THR A C 1
ATOM 584 O O . THR A 1 75 ? 13.065 3.813 -13.712 1.00 92.00 75 THR A O 1
ATOM 587 N N . PRO A 1 76 ? 12.690 2.388 -15.396 1.00 91.88 76 PRO A N 1
ATOM 588 C CA . PRO A 1 76 ? 13.167 3.308 -16.418 1.00 91.88 76 PRO A CA 1
ATOM 589 C C . PRO A 1 76 ? 12.263 4.541 -16.570 1.00 91.88 76 PRO A C 1
ATOM 591 O O . PRO A 1 76 ? 11.039 4.429 -16.430 1.00 91.88 76 PRO A O 1
ATOM 594 N N . TYR A 1 77 ? 12.834 5.691 -16.953 1.00 89.69 77 TYR A N 1
ATOM 595 C CA . TYR A 1 77 ? 12.086 6.946 -17.166 1.00 89.69 77 TYR A CA 1
ATOM 596 C C . TYR A 1 77 ? 10.913 6.804 -18.136 1.00 89.69 77 TYR A C 1
ATOM 598 O O . TYR A 1 77 ? 9.868 7.421 -17.945 1.00 89.69 77 TYR A O 1
ATOM 606 N N . LYS A 1 78 ? 11.059 5.940 -19.146 1.00 90.56 78 LYS A N 1
ATOM 607 C CA . LYS A 1 78 ? 10.023 5.664 -20.148 1.00 90.56 78 LYS A CA 1
ATOM 608 C C . LYS A 1 78 ? 8.680 5.253 -19.528 1.00 90.56 78 LYS A C 1
ATOM 610 O O . LYS A 1 78 ? 7.640 5.598 -20.078 1.00 90.56 78 LYS A O 1
ATOM 615 N N . TYR A 1 79 ? 8.701 4.541 -18.399 1.00 90.56 79 TYR A N 1
ATOM 616 C CA . TYR A 1 79 ? 7.499 4.020 -17.735 1.00 90.56 79 TYR A CA 1
ATOM 617 C C . TYR A 1 79 ? 7.119 4.799 -16.469 1.00 90.56 79 TYR A C 1
ATOM 619 O O . TYR A 1 79 ? 6.092 4.510 -15.860 1.00 90.56 79 TYR A O 1
ATOM 627 N N . MET A 1 80 ? 7.914 5.805 -16.080 1.00 89.12 80 MET A N 1
ATOM 628 C CA . MET A 1 80 ? 7.701 6.601 -14.867 1.00 89.12 80 MET A CA 1
ATOM 629 C C . MET A 1 80 ? 6.277 7.159 -14.799 1.00 89.12 80 MET A C 1
ATOM 631 O O . MET A 1 80 ? 5.601 6.978 -13.793 1.00 89.12 80 MET A O 1
ATOM 635 N N . ASN A 1 81 ? 5.795 7.779 -15.877 1.00 90.31 81 ASN A N 1
ATOM 636 C CA . ASN A 1 81 ? 4.482 8.422 -15.884 1.00 90.31 81 ASN A CA 1
ATOM 637 C C . ASN A 1 81 ? 3.330 7.420 -15.669 1.00 90.31 81 ASN A C 1
ATOM 639 O O . ASN A 1 81 ? 2.408 7.682 -14.902 1.00 90.31 81 ASN A O 1
ATOM 643 N N . SER A 1 82 ? 3.415 6.238 -16.289 1.00 91.25 82 SER A N 1
ATOM 644 C CA . SER A 1 82 ? 2.429 5.162 -16.120 1.00 91.25 82 SER A CA 1
ATOM 645 C C . SER A 1 82 ? 2.385 4.649 -14.681 1.00 91.25 82 SER A C 1
ATOM 647 O O . SER A 1 82 ? 1.306 4.433 -14.133 1.00 91.25 82 SER A O 1
ATOM 649 N N . ILE A 1 83 ? 3.552 4.497 -14.050 1.00 90.88 83 ILE A N 1
ATOM 650 C CA . ILE A 1 83 ? 3.653 4.088 -12.646 1.00 90.88 83 ILE A CA 1
ATOM 651 C C . ILE A 1 83 ? 3.113 5.176 -11.714 1.00 90.88 83 ILE A C 1
ATOM 653 O O . ILE A 1 83 ? 2.364 4.866 -10.793 1.00 90.88 83 ILE A O 1
ATOM 657 N N . MET A 1 84 ? 3.439 6.448 -11.958 1.00 90.25 84 MET A N 1
ATOM 658 C CA . MET A 1 84 ? 2.920 7.559 -11.154 1.00 90.25 84 MET A CA 1
ATOM 659 C C . MET A 1 84 ? 1.391 7.633 -11.204 1.00 90.25 84 MET A C 1
ATOM 661 O O . MET A 1 84 ? 0.761 7.860 -10.173 1.00 90.25 84 MET A O 1
ATOM 665 N N . MET A 1 85 ? 0.796 7.399 -12.377 1.00 90.75 85 MET A N 1
ATOM 666 C CA . MET A 1 85 ? -0.656 7.354 -12.539 1.00 90.75 85 MET A CA 1
ATOM 667 C C . MET A 1 85 ? -1.274 6.199 -11.739 1.00 90.75 85 MET A C 1
ATOM 669 O O . MET A 1 85 ? -2.218 6.427 -10.987 1.00 90.75 85 MET A O 1
ATOM 673 N N . LEU A 1 86 ? -0.683 4.997 -11.805 1.00 90.06 86 LEU A N 1
ATOM 674 C CA . LEU A 1 86 ? -1.110 3.849 -10.998 1.00 90.06 86 LEU A CA 1
ATOM 675 C C . LEU A 1 86 ? -1.028 4.144 -9.491 1.00 90.06 86 LEU A C 1
ATOM 677 O O . LEU A 1 86 ? -1.965 3.850 -8.753 1.00 90.06 86 LEU A O 1
ATOM 681 N N . CYS A 1 87 ? 0.073 4.737 -9.022 1.00 89.44 87 CYS A N 1
ATOM 682 C CA . CYS A 1 87 ? 0.212 5.130 -7.619 1.00 89.44 87 CYS A CA 1
ATOM 683 C C . CYS A 1 87 ? -0.843 6.171 -7.218 1.00 89.44 87 CYS A C 1
ATOM 685 O O . CYS A 1 87 ? -1.390 6.082 -6.123 1.00 89.44 87 CYS A O 1
ATOM 687 N N . GLY A 1 88 ? -1.164 7.121 -8.101 1.00 87.69 88 GLY A N 1
ATOM 688 C CA . GLY A 1 88 ? -2.208 8.121 -7.873 1.00 87.69 88 GLY A CA 1
ATOM 689 C C . GLY A 1 88 ? -3.603 7.509 -7.715 1.00 87.69 88 GLY A C 1
ATOM 690 O O . GLY A 1 88 ? -4.318 7.860 -6.778 1.00 87.69 88 GLY A O 1
ATOM 691 N N . GLU A 1 89 ? -3.967 6.541 -8.563 1.00 88.56 89 GLU A N 1
ATOM 692 C CA . GLU A 1 89 ? -5.235 5.797 -8.444 1.00 88.56 89 GLU A CA 1
ATOM 693 C C . GLU A 1 89 ? -5.342 5.037 -7.115 1.00 88.56 89 GLU A C 1
ATOM 695 O O . GLU A 1 89 ? -6.423 4.911 -6.545 1.00 88.56 89 GLU A O 1
ATOM 700 N N . ARG A 1 90 ? -4.207 4.570 -6.587 1.00 86.31 90 ARG A N 1
ATOM 701 C CA . ARG A 1 90 ? -4.102 3.798 -5.341 1.00 86.31 90 ARG A CA 1
ATOM 702 C C . ARG A 1 90 ? -3.928 4.654 -4.086 1.00 86.31 90 ARG A C 1
ATOM 704 O O . ARG A 1 90 ? -3.431 4.168 -3.073 1.00 86.31 90 ARG A O 1
ATOM 711 N N . ARG A 1 91 ? -4.332 5.929 -4.134 1.00 87.69 91 ARG A N 1
ATOM 712 C CA . ARG A 1 91 ? -4.199 6.887 -3.016 1.00 87.69 91 ARG A CA 1
ATOM 713 C C . ARG A 1 91 ? -2.743 7.061 -2.548 1.00 87.69 91 ARG A C 1
ATOM 715 O O . ARG A 1 91 ? -2.494 7.363 -1.383 1.00 87.69 91 ARG A O 1
ATOM 722 N N . GLY A 1 92 ? -1.784 6.855 -3.448 1.00 86.69 92 GLY A N 1
ATOM 723 C CA . GLY A 1 92 ? -0.360 6.946 -3.164 1.00 86.69 92 GLY A CA 1
ATOM 724 C C . GLY A 1 92 ? 0.123 8.382 -3.060 1.00 86.69 92 GLY A C 1
ATOM 725 O O . GLY A 1 92 ? -0.070 9.186 -3.972 1.00 86.69 92 GLY A O 1
ATOM 726 N N . LEU A 1 93 ? 0.819 8.690 -1.971 1.00 89.12 93 LEU A N 1
ATOM 727 C CA . LEU A 1 93 ? 1.477 9.976 -1.765 1.00 89.12 93 LEU A CA 1
ATOM 728 C C . LEU A 1 93 ? 2.944 9.869 -2.168 1.00 89.12 93 LEU A C 1
ATOM 730 O O . LEU A 1 93 ? 3.687 9.061 -1.609 1.00 89.12 93 LEU A O 1
ATOM 734 N N . LEU A 1 94 ? 3.366 10.674 -3.145 1.00 91.00 94 LEU A N 1
ATOM 735 C CA . LEU A 1 94 ? 4.769 10.731 -3.550 1.00 91.00 94 LEU A CA 1
ATOM 736 C C . LEU A 1 94 ? 5.586 11.354 -2.416 1.00 91.00 94 LEU A C 1
ATOM 738 O O . LEU A 1 94 ? 5.375 12.511 -2.064 1.00 91.00 94 LEU A O 1
ATOM 742 N N . ASN A 1 95 ? 6.522 10.586 -1.869 1.00 90.19 95 ASN A N 1
ATOM 743 C CA . ASN A 1 95 ? 7.395 11.034 -0.791 1.00 90.19 95 ASN A CA 1
ATOM 744 C C . ASN A 1 95 ? 8.748 11.507 -1.338 1.00 90.19 95 ASN A C 1
ATOM 746 O O . ASN A 1 95 ? 9.247 12.566 -0.967 1.00 90.19 95 ASN A O 1
ATOM 750 N N . LYS A 1 96 ? 9.347 10.733 -2.253 1.00 91.12 96 LYS A N 1
ATOM 751 C CA . LYS A 1 96 ? 10.667 11.046 -2.816 1.00 91.12 96 LYS A CA 1
ATOM 752 C C . LYS A 1 96 ? 10.807 10.533 -4.243 1.00 91.12 96 LYS A C 1
ATOM 754 O O . LYS A 1 96 ? 10.329 9.449 -4.560 1.00 91.12 96 LYS A O 1
ATOM 759 N N . THR A 1 97 ? 11.534 11.281 -5.063 1.00 92.12 97 THR A N 1
ATOM 760 C CA . THR A 1 97 ? 11.982 10.853 -6.391 1.00 92.12 97 THR A CA 1
ATOM 761 C C . THR A 1 97 ? 13.496 10.975 -6.444 1.00 92.12 97 THR A C 1
ATOM 763 O O . THR A 1 97 ? 14.037 12.039 -6.148 1.00 92.12 97 THR A O 1
ATOM 766 N N . GLU A 1 98 ? 14.182 9.895 -6.802 1.00 91.69 98 GLU A N 1
ATOM 767 C CA . GLU A 1 98 ? 15.641 9.839 -6.903 1.00 91.69 98 GLU A CA 1
ATOM 768 C C . GLU A 1 98 ? 16.049 9.284 -8.258 1.00 91.69 98 GLU A C 1
ATOM 770 O O . GLU A 1 98 ? 15.640 8.193 -8.645 1.00 91.69 98 GLU A O 1
ATOM 775 N N . ASN A 1 99 ? 16.887 10.015 -8.978 1.00 91.25 99 ASN A N 1
ATOM 776 C CA . ASN A 1 99 ? 17.414 9.551 -10.254 1.00 91.25 99 ASN A CA 1
ATOM 777 C C . ASN A 1 99 ? 18.620 8.656 -9.959 1.00 91.25 99 ASN A C 1
ATOM 779 O O . ASN A 1 99 ? 19.559 9.112 -9.309 1.00 91.25 99 ASN A O 1
ATOM 783 N N . LEU A 1 100 ? 18.576 7.390 -10.380 1.00 85.19 100 LEU A N 1
ATOM 784 C CA . LEU A 1 100 ? 19.713 6.480 -10.195 1.00 85.19 100 LEU A CA 1
ATOM 785 C C . LEU A 1 100 ? 20.769 6.732 -11.263 1.00 85.19 100 LEU A C 1
ATOM 787 O O . LEU A 1 100 ? 21.939 6.880 -10.942 1.00 85.19 100 LEU A O 1
ATOM 791 N N . ASP A 1 101 ? 20.326 6.795 -12.516 1.00 87.12 101 ASP A N 1
ATOM 792 C CA . ASP A 1 101 ? 21.159 7.005 -13.697 1.00 87.12 101 ASP A CA 1
ATOM 793 C C . ASP A 1 101 ? 20.360 7.810 -14.735 1.00 87.12 101 ASP A C 1
ATOM 795 O O . ASP A 1 101 ? 19.167 8.060 -14.556 1.00 87.12 101 ASP A O 1
ATOM 799 N N . GLU A 1 102 ? 20.964 8.119 -15.885 1.00 83.25 102 GLU A N 1
ATOM 800 C CA . GLU A 1 102 ? 20.289 8.814 -16.997 1.00 83.25 102 GLU A CA 1
ATOM 801 C C . GLU A 1 102 ? 19.037 8.088 -17.524 1.00 83.25 102 GLU A C 1
ATOM 803 O O . GLU A 1 102 ? 18.161 8.706 -18.123 1.00 83.25 102 GLU A O 1
ATOM 808 N N . SER A 1 103 ? 18.922 6.776 -17.295 1.00 87.56 103 SER A N 1
ATOM 809 C CA . SER A 1 103 ? 17.812 5.960 -17.801 1.00 87.56 103 SER A CA 1
ATOM 810 C C . SER A 1 103 ? 16.842 5.458 -16.729 1.00 87.56 103 SER A C 1
ATOM 812 O O . SER A 1 103 ? 15.760 4.990 -17.093 1.00 87.56 103 SER A O 1
ATOM 814 N N . ARG A 1 104 ? 17.177 5.556 -15.432 1.00 89.31 104 ARG A N 1
ATOM 815 C CA . ARG A 1 104 ? 16.428 4.920 -14.329 1.00 89.31 104 ARG A CA 1
ATOM 816 C C . ARG A 1 104 ? 16.125 5.882 -13.189 1.00 89.31 104 ARG A C 1
ATOM 818 O O . ARG A 1 104 ? 16.980 6.649 -12.757 1.00 89.31 104 ARG A O 1
ATOM 825 N N . VAL A 1 105 ? 14.928 5.740 -12.631 1.00 92.94 105 VAL A N 1
ATOM 826 C CA . VAL A 1 105 ? 14.436 6.516 -11.496 1.00 92.94 105 VAL A CA 1
ATOM 827 C C . VAL A 1 105 ? 13.906 5.586 -10.406 1.00 92.94 105 VAL A C 1
ATOM 829 O O . VAL A 1 105 ? 13.326 4.535 -10.679 1.00 92.94 105 VAL A O 1
ATOM 832 N N . THR A 1 106 ? 14.125 5.981 -9.159 1.00 93.38 106 THR A N 1
ATOM 833 C CA . THR A 1 106 ? 13.476 5.437 -7.972 1.00 93.38 106 THR A CA 1
ATOM 834 C C . THR A 1 106 ? 12.387 6.391 -7.521 1.00 93.38 106 THR A C 1
ATOM 836 O O . THR A 1 106 ? 12.622 7.584 -7.336 1.00 93.38 106 THR A O 1
ATOM 839 N N . LEU A 1 107 ? 11.204 5.844 -7.292 1.00 92.50 107 LEU A N 1
ATOM 840 C CA . LEU A 1 107 ? 10.056 6.541 -6.746 1.00 92.50 107 LEU A CA 1
ATOM 841 C C . LEU A 1 107 ? 9.715 5.929 -5.392 1.00 92.50 107 LEU A C 1
ATOM 843 O O . LEU A 1 107 ? 9.484 4.727 -5.293 1.00 92.50 107 LEU A O 1
ATOM 847 N N . THR A 1 108 ? 9.653 6.759 -4.364 1.00 93.81 108 THR A N 1
ATOM 848 C CA . THR A 1 108 ? 9.233 6.369 -3.022 1.00 93.81 108 THR A CA 1
ATOM 849 C C . THR A 1 108 ? 7.847 6.937 -2.772 1.00 93.81 108 THR A C 1
ATOM 851 O O . THR A 1 108 ? 7.664 8.156 -2.745 1.00 93.81 108 THR A O 1
ATOM 854 N N . TYR A 1 109 ? 6.878 6.054 -2.571 1.00 92.88 109 TYR A N 1
ATOM 855 C CA . TYR A 1 109 ? 5.481 6.377 -2.315 1.00 92.88 109 TYR A CA 1
ATOM 856 C C . TYR A 1 109 ? 5.050 5.864 -0.947 1.00 92.88 109 TYR A C 1
ATOM 858 O O . TYR A 1 109 ? 5.454 4.784 -0.533 1.00 92.88 109 TYR A O 1
ATOM 866 N N . GLN A 1 110 ? 4.184 6.603 -0.265 1.00 91.81 110 GLN A N 1
ATOM 867 C CA . GLN A 1 110 ? 3.405 6.068 0.847 1.00 91.81 110 GLN A CA 1
ATOM 868 C C . GLN A 1 110 ? 2.051 5.612 0.323 1.00 91.81 110 GLN A C 1
ATOM 870 O O . GLN A 1 110 ? 1.324 6.397 -0.287 1.00 91.81 110 GLN A O 1
ATOM 875 N N . LEU A 1 111 ? 1.742 4.335 0.524 1.00 90.69 111 LEU A N 1
ATOM 876 C CA . LEU A 1 111 ? 0.561 3.674 -0.017 1.00 90.69 111 LEU A CA 1
ATOM 877 C C . LEU A 1 111 ? -0.152 2.903 1.099 1.00 90.69 111 LEU A C 1
ATOM 879 O O . LEU A 1 111 ? 0.507 2.234 1.901 1.00 90.69 111 LEU A O 1
ATOM 883 N N . PRO A 1 112 ? -1.490 2.948 1.153 1.00 89.38 112 PRO A N 1
ATOM 884 C CA . PRO A 1 112 ? -2.260 2.053 2.002 1.00 89.38 112 PRO A CA 1
ATOM 885 C C . PRO A 1 112 ? -2.019 0.592 1.623 1.00 89.38 112 PRO A C 1
ATOM 887 O O . PRO A 1 112 ? -2.079 0.230 0.445 1.00 89.38 112 PRO A O 1
ATOM 890 N N . LEU A 1 113 ? -1.783 -0.269 2.616 1.00 87.00 113 LEU A N 1
ATOM 891 C CA . LEU A 1 113 ? -1.520 -1.685 2.358 1.00 87.00 113 LEU A CA 1
ATOM 892 C C . LEU A 1 113 ? -2.690 -2.339 1.606 1.00 87.00 113 LEU A C 1
ATOM 894 O O . LEU A 1 113 ? -2.452 -3.138 0.709 1.00 87.00 113 LEU A O 1
ATOM 898 N N . ASN A 1 114 ? -3.938 -1.961 1.916 1.00 84.25 114 ASN A N 1
ATOM 899 C CA . ASN A 1 114 ? -5.139 -2.521 1.277 1.00 84.25 114 ASN A CA 1
ATOM 900 C C . ASN A 1 114 ? -5.185 -2.319 -0.248 1.00 84.25 114 ASN A C 1
ATOM 902 O O . ASN A 1 114 ? -5.762 -3.142 -0.951 1.00 84.25 114 ASN A O 1
ATOM 906 N N . GLU A 1 115 ? -4.572 -1.254 -0.758 1.00 82.56 115 GLU A N 1
ATOM 907 C CA . GLU A 1 115 ? -4.555 -0.917 -2.181 1.00 82.56 115 GLU A CA 1
ATOM 908 C C . GLU A 1 115 ? -3.475 -1.684 -2.950 1.00 82.56 115 GLU A C 1
ATOM 910 O O . GLU A 1 115 ? -3.609 -1.895 -4.157 1.00 82.56 115 GLU A O 1
ATOM 915 N N . ILE A 1 116 ? -2.401 -2.095 -2.264 1.00 84.12 116 ILE A N 1
ATOM 916 C CA . ILE A 1 116 ? -1.247 -2.741 -2.901 1.00 84.12 116 ILE A CA 1
ATOM 917 C C . ILE A 1 116 ? -1.250 -4.269 -2.795 1.00 84.12 116 ILE A C 1
ATOM 919 O O . ILE A 1 116 ? -0.563 -4.938 -3.563 1.00 84.12 116 ILE A O 1
ATOM 923 N N . ILE A 1 117 ? -2.021 -4.836 -1.863 1.00 80.75 117 ILE A N 1
ATOM 924 C CA . ILE A 1 117 ? -2.124 -6.293 -1.685 1.00 80.75 117 ILE A CA 1
ATOM 925 C C . ILE A 1 117 ? -2.810 -6.998 -2.861 1.00 80.75 117 ILE A C 1
ATOM 927 O O . ILE A 1 117 ? -2.613 -8.199 -3.034 1.00 80.75 117 ILE A O 1
ATOM 931 N N . VAL A 1 118 ? -3.599 -6.273 -3.663 1.00 76.19 118 VAL A N 1
ATOM 932 C CA . VAL A 1 118 ? -4.345 -6.821 -4.805 1.00 76.19 118 VAL A CA 1
ATOM 933 C C . VAL A 1 118 ? -3.839 -6.199 -6.107 1.00 76.19 118 VAL A C 1
ATOM 935 O O . VAL A 1 118 ? -3.929 -4.987 -6.310 1.00 76.19 118 VAL A O 1
ATOM 938 N N . ASP A 1 119 ? -3.306 -7.042 -6.993 1.00 79.06 119 ASP A N 1
ATOM 939 C CA . ASP A 1 119 ? -2.887 -6.740 -8.373 1.00 79.06 119 ASP A CA 1
ATOM 940 C C . ASP A 1 119 ? -1.850 -5.618 -8.568 1.00 79.06 119 ASP A C 1
ATOM 942 O O . ASP A 1 119 ? -1.481 -5.313 -9.702 1.00 79.06 119 ASP A O 1
ATOM 946 N N . PHE A 1 120 ? -1.344 -4.974 -7.513 1.00 85.50 120 PHE A N 1
ATOM 947 C CA . PHE A 1 120 ? -0.429 -3.839 -7.669 1.00 85.50 120 PHE A CA 1
ATOM 948 C C . PHE A 1 120 ? 0.908 -4.256 -8.272 1.00 85.50 120 PHE A C 1
ATOM 950 O O . PHE A 1 120 ? 1.360 -3.666 -9.250 1.00 85.50 120 PHE A O 1
ATOM 957 N N . HIS A 1 121 ? 1.515 -5.310 -7.727 1.00 83.75 121 HIS A N 1
ATOM 958 C CA . HIS A 1 121 ? 2.777 -5.843 -8.229 1.00 83.75 121 HIS A CA 1
ATOM 959 C C . HIS A 1 121 ? 2.670 -6.271 -9.705 1.00 83.75 121 HIS A C 1
ATOM 961 O O . HIS A 1 121 ? 3.557 -5.971 -10.508 1.00 83.75 121 HIS A O 1
ATOM 967 N N . ASP A 1 122 ? 1.560 -6.902 -10.088 1.00 84.69 122 ASP A N 1
ATOM 968 C CA . ASP A 1 122 ? 1.350 -7.365 -11.460 1.00 84.69 122 ASP A CA 1
ATOM 969 C C . ASP A 1 122 ? 1.074 -6.204 -12.416 1.00 84.69 122 ASP A C 1
ATOM 971 O O . ASP A 1 122 ? 1.627 -6.178 -13.517 1.00 84.69 122 ASP A O 1
ATOM 975 N N . LYS A 1 123 ? 0.331 -5.177 -11.979 1.00 88.06 123 LYS A N 1
ATOM 976 C CA . LYS A 1 123 ? 0.168 -3.932 -12.742 1.00 88.06 123 LYS A CA 1
ATOM 977 C C . LYS A 1 123 ? 1.496 -3.202 -12.936 1.00 88.06 123 LYS A C 1
ATOM 979 O O . LYS A 1 123 ? 1.782 -2.778 -14.053 1.00 88.06 123 LYS A O 1
ATOM 984 N N . VAL A 1 124 ? 2.333 -3.089 -11.901 1.00 88.81 124 VAL A N 1
ATOM 985 C CA . VAL A 1 124 ? 3.667 -2.466 -12.007 1.00 88.81 124 VAL A CA 1
ATOM 986 C C . VAL A 1 124 ? 4.533 -3.215 -13.022 1.00 88.81 124 VAL A C 1
ATOM 988 O O . VAL A 1 124 ? 5.147 -2.591 -13.892 1.00 88.81 124 VAL A O 1
ATOM 991 N N . LYS A 1 125 ? 4.552 -4.553 -12.975 1.00 87.62 125 LYS A N 1
ATOM 992 C CA . LYS A 1 125 ? 5.283 -5.362 -13.959 1.00 87.62 125 LYS A CA 1
ATOM 993 C C . LYS A 1 125 ? 4.704 -5.237 -15.364 1.00 87.62 125 LYS A C 1
ATOM 995 O O . LYS A 1 125 ? 5.467 -5.067 -16.307 1.00 87.62 125 LYS A O 1
ATOM 1000 N N . SER A 1 126 ? 3.385 -5.270 -15.512 1.00 88.75 126 SER A N 1
ATOM 1001 C CA . SER A 1 126 ? 2.717 -5.148 -16.810 1.00 88.75 126 SER A CA 1
ATOM 1002 C C . SER A 1 126 ? 3.011 -3.797 -17.474 1.00 88.75 126 SER A C 1
ATOM 1004 O O . SER A 1 126 ? 3.495 -3.757 -18.605 1.00 88.75 126 SER A O 1
ATOM 1006 N N . LEU A 1 127 ? 2.845 -2.690 -16.740 1.00 89.06 127 LEU A N 1
ATOM 1007 C CA . LEU A 1 127 ? 3.099 -1.332 -17.240 1.00 89.06 127 LEU A CA 1
ATOM 1008 C C . LEU A 1 127 ? 4.567 -1.091 -17.601 1.00 89.06 127 LEU A C 1
ATOM 1010 O O . LEU A 1 127 ? 4.866 -0.314 -18.504 1.00 89.06 127 LEU A O 1
ATOM 1014 N N . SER A 1 128 ? 5.482 -1.758 -16.902 1.00 86.62 128 SER A N 1
ATOM 1015 C CA . SER A 1 128 ? 6.920 -1.639 -17.137 1.00 86.62 128 SER A CA 1
ATOM 1016 C C . SER A 1 128 ? 7.484 -2.705 -18.071 1.00 86.62 128 SER A C 1
ATOM 1018 O O . SER A 1 128 ? 8.697 -2.752 -18.246 1.00 86.62 128 SER A O 1
ATOM 1020 N N . SER A 1 129 ? 6.656 -3.584 -18.652 1.00 85.94 129 SER A N 1
ATOM 1021 C CA . SER A 1 129 ? 7.120 -4.758 -19.416 1.00 85.94 129 SER A CA 1
ATOM 1022 C C . SER A 1 129 ? 8.117 -5.645 -18.643 1.00 85.94 129 SER A C 1
ATOM 1024 O O . SER A 1 129 ? 9.000 -6.260 -19.232 1.00 85.94 129 SER A O 1
ATOM 1026 N N . GLY A 1 130 ? 8.006 -5.680 -17.312 1.00 85.12 130 GLY A N 1
ATOM 1027 C CA . GLY A 1 130 ? 8.889 -6.425 -16.413 1.00 85.12 130 GLY A CA 1
ATOM 1028 C C . GLY A 1 130 ? 10.179 -5.702 -16.014 1.00 85.12 130 GLY A C 1
ATOM 1029 O O . GLY A 1 130 ? 10.976 -6.281 -15.282 1.00 85.12 130 GLY A O 1
ATOM 1030 N N . PHE A 1 131 ? 10.390 -4.455 -16.450 1.00 85.25 131 PHE A N 1
ATOM 1031 C CA . PHE A 1 131 ? 11.587 -3.674 -16.113 1.00 85.25 131 PHE A CA 1
ATOM 1032 C C . PHE A 1 131 ? 11.492 -2.910 -14.787 1.00 85.25 131 PHE A C 1
ATOM 1034 O O . PHE A 1 131 ? 12.500 -2.346 -14.358 1.00 85.25 131 PHE A O 1
ATOM 1041 N N . ALA A 1 132 ? 10.315 -2.853 -14.153 1.00 88.81 132 ALA A N 1
ATOM 1042 C CA . ALA A 1 132 ? 10.163 -2.234 -12.843 1.00 88.81 132 ALA A CA 1
ATOM 1043 C C . ALA A 1 132 ? 10.231 -3.254 -11.705 1.00 88.81 132 ALA A C 1
ATOM 1045 O O . ALA A 1 132 ? 9.626 -4.328 -11.765 1.00 88.81 132 ALA A O 1
ATOM 1046 N N . SER A 1 133 ? 10.917 -2.853 -10.638 1.00 86.94 133 SER A N 1
ATOM 1047 C CA . SER A 1 133 ? 10.947 -3.556 -9.357 1.00 86.94 133 SER A CA 1
ATOM 1048 C C . SER A 1 133 ? 10.155 -2.767 -8.329 1.00 86.94 133 SER A C 1
ATOM 1050 O O . SER A 1 133 ? 10.224 -1.538 -8.309 1.00 86.94 133 SER A O 1
ATOM 1052 N N . PHE A 1 134 ? 9.417 -3.476 -7.481 1.00 89.88 134 PHE A N 1
ATOM 1053 C CA . PHE A 1 134 ? 8.649 -2.898 -6.389 1.00 89.88 134 PHE A CA 1
ATOM 1054 C C . PHE A 1 134 ? 8.992 -3.612 -5.089 1.00 89.88 134 PHE A C 1
ATOM 1056 O O . PHE A 1 134 ? 8.800 -4.822 -4.984 1.00 89.88 134 PHE A O 1
ATOM 1063 N N . ASP A 1 135 ? 9.436 -2.832 -4.115 1.00 88.81 135 ASP A N 1
ATOM 1064 C CA . ASP A 1 135 ? 9.655 -3.248 -2.737 1.00 88.81 135 ASP A CA 1
ATOM 1065 C C . ASP A 1 135 ? 8.786 -2.387 -1.821 1.00 88.81 135 ASP A C 1
ATOM 1067 O O . ASP A 1 135 ? 8.461 -1.247 -2.157 1.00 88.81 135 ASP A O 1
ATOM 1071 N N . TYR A 1 136 ? 8.397 -2.906 -0.662 1.00 89.06 136 TYR A N 1
ATOM 1072 C CA . TYR A 1 136 ? 7.652 -2.132 0.325 1.00 89.06 136 TYR A CA 1
ATOM 1073 C C . TYR A 1 136 ? 8.125 -2.431 1.742 1.00 89.06 136 TYR A C 1
ATOM 1075 O O . TYR A 1 136 ? 8.494 -3.558 2.068 1.00 89.06 136 TYR A O 1
ATOM 1083 N N . GLU A 1 137 ? 8.072 -1.410 2.588 1.00 88.06 137 GLU A N 1
ATOM 1084 C CA . GLU A 1 137 ? 8.411 -1.490 4.006 1.00 88.06 137 GLU A CA 1
ATOM 1085 C C . GLU A 1 137 ? 7.244 -0.976 4.850 1.00 88.06 137 GLU A C 1
ATOM 1087 O O . GLU A 1 137 ? 6.565 -0.017 4.474 1.00 88.06 137 GLU A O 1
ATOM 1092 N N . ASP A 1 138 ? 6.994 -1.616 5.994 1.00 86.75 138 ASP A N 1
ATOM 1093 C CA . ASP A 1 138 ? 5.936 -1.188 6.910 1.00 86.75 138 ASP A CA 1
ATOM 1094 C C . ASP A 1 138 ? 6.236 0.222 7.441 1.00 86.75 138 ASP A C 1
ATOM 1096 O O . ASP A 1 138 ? 7.327 0.501 7.939 1.00 86.75 138 ASP A O 1
ATOM 1100 N N . CYS A 1 139 ? 5.268 1.127 7.295 1.00 86.06 139 CYS A N 1
ATOM 1101 C CA . CYS A 1 139 ? 5.390 2.534 7.669 1.00 86.06 139 CYS A CA 1
ATOM 1102 C C . CYS A 1 139 ? 4.421 2.896 8.810 1.00 86.06 139 CYS A C 1
ATOM 1104 O O . CYS A 1 139 ? 4.096 4.068 9.022 1.00 86.06 139 CYS A O 1
ATOM 1106 N N . GLY A 1 140 ? 3.950 1.896 9.559 1.00 85.62 140 GLY A N 1
ATOM 1107 C CA . GLY A 1 140 ? 3.015 2.072 10.658 1.00 85.62 140 GLY A CA 1
ATOM 1108 C C . G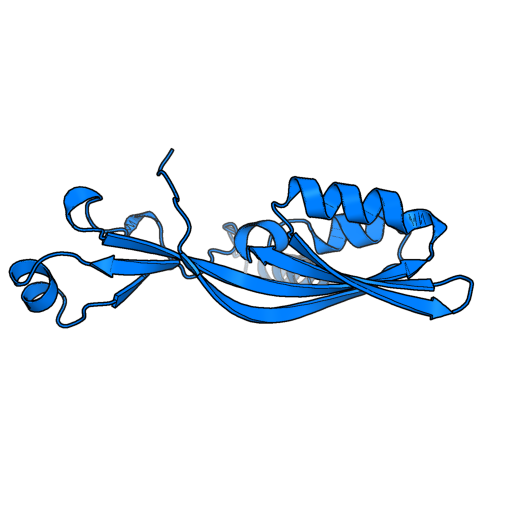LY A 1 140 ? 1.565 2.258 10.210 1.00 85.62 140 GLY A C 1
ATOM 1109 O O . GLY A 1 140 ? 1.121 1.747 9.186 1.00 85.62 140 GLY A O 1
ATOM 1110 N N . TYR A 1 141 ? 0.789 2.960 11.036 1.00 83.12 141 TYR A N 1
ATOM 1111 C CA . TYR A 1 141 ? -0.658 3.095 10.872 1.00 83.12 141 TYR A CA 1
ATOM 1112 C C . TYR A 1 141 ? -1.041 4.558 10.716 1.00 83.12 141 TYR A C 1
ATOM 1114 O O . TYR A 1 141 ? -0.625 5.400 11.513 1.00 83.12 141 TYR A O 1
ATOM 1122 N N . GLN A 1 142 ? -1.897 4.845 9.741 1.00 82.06 142 GLN A N 1
ATOM 1123 C CA . GLN A 1 142 ? -2.431 6.181 9.517 1.00 82.06 142 GLN A CA 1
ATOM 1124 C C . GLN A 1 142 ? -3.930 6.191 9.783 1.00 82.06 142 GLN A C 1
ATOM 1126 O O . GLN A 1 142 ? -4.669 5.332 9.302 1.00 82.06 142 GLN A O 1
ATOM 1131 N N . VAL A 1 143 ? -4.378 7.174 10.568 1.00 76.25 143 VAL A N 1
ATOM 1132 C CA . VAL A 1 143 ? -5.804 7.398 10.821 1.00 76.25 143 VAL A CA 1
ATOM 1133 C C . VAL A 1 143 ? -6.466 7.762 9.499 1.00 76.25 143 VAL A C 1
ATOM 1135 O O . VAL A 1 143 ? -6.126 8.775 8.889 1.00 76.25 143 VAL A O 1
ATOM 1138 N N . SER A 1 144 ? -7.420 6.943 9.076 1.00 67.69 144 SER A N 1
ATOM 1139 C CA . SER A 1 144 ? -8.141 7.120 7.825 1.00 67.69 144 SER A CA 1
ATOM 1140 C C . SER A 1 144 ? -9.630 7.219 8.123 1.00 67.69 144 SER A C 1
ATOM 1142 O O . SER A 1 144 ? -10.173 6.472 8.940 1.00 67.69 144 SER A O 1
ATOM 1144 N N . LYS A 1 145 ? -10.321 8.169 7.485 1.00 58.78 145 LYS A N 1
ATOM 1145 C CA . LYS A 1 145 ? -11.784 8.284 7.584 1.00 58.78 145 LYS A CA 1
ATOM 1146 C C . LYS A 1 145 ? -12.426 7.218 6.698 1.00 58.78 145 LYS A C 1
ATOM 1148 O O . LYS A 1 145 ? -12.985 7.524 5.650 1.00 58.78 145 LYS A O 1
ATOM 1153 N N . LEU A 1 146 ? -12.315 5.961 7.111 1.00 58.47 146 LEU A N 1
ATOM 1154 C CA . LEU A 1 146 ? -12.988 4.847 6.458 1.00 58.47 146 LEU A CA 1
ATOM 1155 C C . LEU A 1 146 ? -14.468 4.892 6.844 1.00 58.47 146 LEU A C 1
ATOM 1157 O O . LEU A 1 146 ? -14.836 4.650 7.993 1.00 58.47 146 LEU A O 1
ATOM 1161 N N . VAL A 1 147 ? -15.317 5.239 5.883 1.00 48.00 147 VAL A N 1
ATOM 1162 C CA . VAL A 1 147 ? -16.761 5.016 5.969 1.00 48.00 147 VAL A CA 1
ATOM 1163 C C . VAL A 1 147 ? -17.049 3.612 5.452 1.00 48.00 147 VAL A C 1
ATOM 1165 O O . VAL A 1 147 ? -16.595 3.238 4.374 1.00 48.00 147 VAL A O 1
ATOM 1168 N N . LYS A 1 148 ? -17.775 2.820 6.243 1.00 45.06 148 LYS A N 1
ATOM 1169 C CA . LYS A 1 148 ? -18.308 1.529 5.804 1.00 45.06 148 LYS A CA 1
ATOM 1170 C C . LYS A 1 148 ? -19.349 1.811 4.710 1.00 45.06 148 LYS A C 1
ATOM 1172 O O . LYS A 1 148 ? -20.311 2.523 4.995 1.00 45.06 148 LYS A O 1
ATOM 1177 N N . LEU A 1 149 ? -19.103 1.326 3.491 1.00 37.72 149 LEU A N 1
ATOM 1178 C CA . LEU A 1 149 ? -20.076 1.301 2.390 1.00 37.72 149 LEU A CA 1
ATOM 1179 C C . LEU A 1 149 ? -20.957 0.055 2.501 1.00 37.72 149 LEU A C 1
ATOM 1181 O O . LEU A 1 149 ? -20.419 -1.001 2.910 1.00 37.72 149 LEU A O 1
#

Foldseek 3Di:
DVVVVVVVQVCCCVPPVDHDDDDQQFFWKKWAFDDPVVCVVVVHRIDTDRDPVPDPDPVGTPFIWFWKKWKKKKAFPVLVVVLVVLCVVQVWDFDDWAAPDPTMIITIIIGGPSSCSPCNQVSSCVSRVNRMDMDIDTPGIDTDPDDDD